Protein AF-A0A8C9G1J8-F1 (afdb_monomer)

Structure (mmCIF, N/CA/C/O backbone):
data_AF-A0A8C9G1J8-F1
#
_entry.id   AF-A0A8C9G1J8-F1
#
loop_
_atom_site.group_PDB
_atom_site.id
_atom_site.type_symbol
_atom_site.label_atom_id
_atom_site.label_alt_id
_atom_site.label_comp_id
_atom_site.label_asym_id
_atom_site.label_entity_id
_atom_site.label_seq_id
_atom_site.pdbx_PDB_ins_code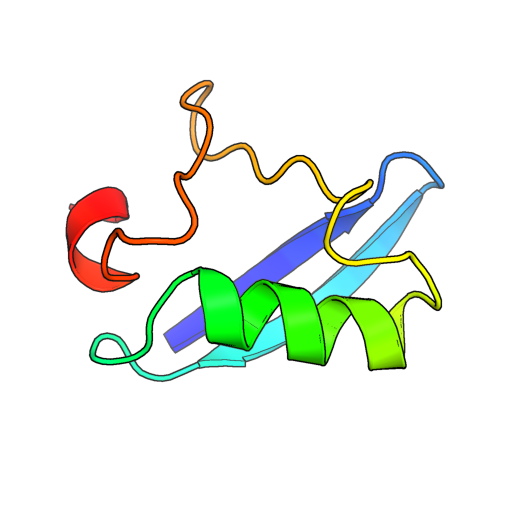
_atom_site.Cartn_x
_atom_site.Cartn_y
_atom_site.Cartn_z
_atom_site.occupancy
_atom_site.B_iso_or_equiv
_atom_site.auth_seq_id
_atom_site.auth_comp_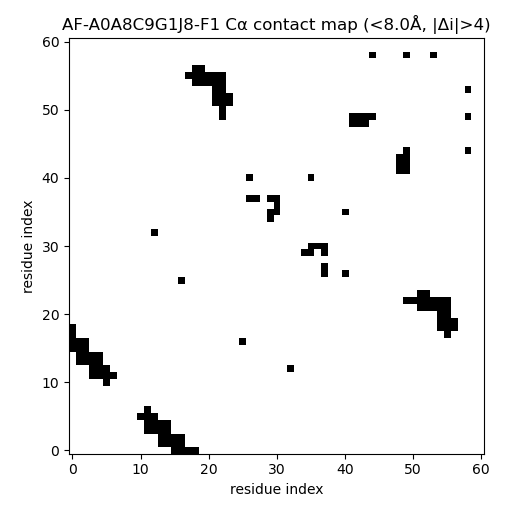id
_atom_site.auth_asym_id
_atom_site.auth_atom_id
_atom_site.pdbx_PDB_model_num
ATOM 1 N N . MET A 1 1 ? 14.507 2.213 -0.294 1.00 80.00 1 MET A N 1
ATOM 2 C CA . MET A 1 1 ? 13.721 3.439 -0.032 1.00 80.00 1 MET A CA 1
ATOM 3 C C . MET A 1 1 ? 12.910 3.205 1.234 1.00 80.00 1 MET A C 1
ATOM 5 O O . MET A 1 1 ? 12.434 2.092 1.422 1.00 80.00 1 MET A O 1
ATOM 9 N N . LEU A 1 2 ? 12.809 4.186 2.130 1.00 82.44 2 LEU A N 1
ATOM 10 C CA . LEU A 1 2 ? 11.988 4.058 3.337 1.00 82.44 2 LEU A CA 1
ATOM 11 C C . LEU A 1 2 ? 10.632 4.716 3.081 1.00 82.44 2 LEU A C 1
ATOM 13 O O . LEU A 1 2 ? 10.585 5.866 2.649 1.00 82.44 2 LEU A O 1
ATOM 17 N N . LEU A 1 3 ? 9.551 3.984 3.325 1.00 82.81 3 LEU A N 1
ATOM 18 C CA . LEU A 1 3 ? 8.190 4.495 3.240 1.00 82.81 3 LEU A CA 1
ATOM 19 C C . LEU A 1 3 ? 7.551 4.489 4.618 1.00 82.81 3 LEU A C 1
ATOM 21 O O . LEU A 1 3 ? 7.508 3.457 5.282 1.00 82.81 3 LEU A O 1
ATOM 25 N N . THR A 1 4 ? 6.998 5.630 5.007 1.00 85.31 4 THR A N 1
ATOM 26 C CA . THR A 1 4 ? 6.187 5.745 6.216 1.00 85.31 4 THR A CA 1
ATOM 27 C C . THR A 1 4 ? 4.723 5.710 5.819 1.00 85.31 4 THR A C 1
ATOM 29 O O . THR A 1 4 ? 4.253 6.554 5.054 1.00 85.31 4 THR A O 1
ATOM 32 N N . VAL A 1 5 ? 3.998 4.722 6.329 1.00 84.19 5 VAL A N 1
ATOM 33 C CA . VAL A 1 5 ? 2.565 4.564 6.100 1.00 84.19 5 VAL A CA 1
ATOM 34 C C . VAL A 1 5 ? 1.838 4.929 7.382 1.00 84.19 5 VAL A C 1
ATOM 36 O O . VAL A 1 5 ? 2.070 4.328 8.431 1.00 84.19 5 VAL A O 1
ATOM 39 N N . LYS A 1 6 ? 0.948 5.918 7.285 1.00 85.81 6 LYS A N 1
ATOM 40 C CA . LYS A 1 6 ? 0.092 6.357 8.385 1.00 85.81 6 LYS A CA 1
ATOM 41 C C . LYS A 1 6 ? -1.306 5.784 8.205 1.00 85.81 6 LYS A C 1
ATOM 43 O O . LYS A 1 6 ? -2.007 6.121 7.253 1.00 85.81 6 LYS A O 1
ATOM 48 N N . ALA A 1 7 ? -1.698 4.900 9.110 1.00 82.94 7 ALA A N 1
ATOM 49 C CA . ALA A 1 7 ? -3.046 4.367 9.171 1.00 82.94 7 ALA A CA 1
ATOM 50 C C . ALA A 1 7 ? -3.994 5.376 9.837 1.00 82.94 7 ALA A C 1
ATOM 52 O O . ALA A 1 7 ? -3.613 6.109 10.750 1.00 82.94 7 ALA A O 1
ATOM 53 N N . LEU A 1 8 ? -5.266 5.355 9.428 1.00 77.81 8 LEU A N 1
ATOM 54 C CA . LEU A 1 8 ? -6.326 6.207 9.990 1.00 77.81 8 LEU A CA 1
ATOM 55 C C . LEU A 1 8 ? -6.567 5.966 11.488 1.00 77.81 8 LEU A C 1
ATOM 57 O O . LEU A 1 8 ? -7.062 6.840 12.184 1.00 77.81 8 LEU A O 1
ATOM 61 N N . GLN A 1 9 ? -6.173 4.797 11.990 1.00 76.88 9 GLN A N 1
ATOM 62 C CA . GLN A 1 9 ? -6.265 4.411 13.400 1.00 76.88 9 GLN A CA 1
ATOM 63 C C . GLN A 1 9 ? -5.157 5.043 14.269 1.00 76.88 9 GLN A C 1
ATOM 65 O O . GLN A 1 9 ? -4.972 4.637 15.410 1.00 76.88 9 GLN A O 1
ATOM 70 N N . GLY A 1 10 ? -4.367 5.978 13.725 1.00 81.19 10 GLY A N 1
ATOM 71 C CA . GLY A 1 10 ? -3.245 6.607 14.429 1.00 81.19 10 GLY A CA 1
ATOM 72 C C . GLY A 1 10 ? -1.989 5.735 14.519 1.00 81.19 10 GLY A C 1
ATOM 73 O O . GLY A 1 10 ? -1.042 6.105 15.203 1.00 81.19 10 GLY A O 1
ATOM 74 N N . ARG A 1 11 ? -1.955 4.589 13.827 1.00 82.44 11 ARG A N 1
ATOM 75 C CA . ARG A 1 11 ? -0.766 3.730 13.737 1.00 82.44 11 ARG A CA 1
ATOM 76 C C . ARG A 1 11 ? 0.133 4.188 12.599 1.00 82.44 11 ARG A C 1
ATOM 78 O O . ARG A 1 11 ? -0.335 4.383 11.480 1.00 82.44 11 ARG A O 1
ATOM 85 N N . GLU A 1 12 ? 1.423 4.294 12.867 1.00 87.06 12 GLU A N 1
ATOM 86 C CA . GLU A 1 12 ? 2.443 4.571 11.860 1.00 87.06 12 GLU A CA 1
ATOM 87 C C . GLU A 1 12 ? 3.349 3.347 11.724 1.00 87.06 12 GLU A C 1
ATOM 89 O O . GLU A 1 12 ? 3.706 2.704 12.711 1.00 87.06 12 GLU A O 1
ATOM 94 N N . CYS A 1 13 ? 3.681 2.983 10.489 1.00 85.44 13 CYS A N 1
ATOM 95 C CA . CYS A 1 13 ? 4.605 1.893 10.199 1.00 85.44 13 CYS A CA 1
ATOM 96 C C . CYS A 1 13 ? 5.603 2.328 9.135 1.00 85.44 13 CYS A C 1
ATOM 98 O O . CYS A 1 13 ? 5.225 2.839 8.079 1.00 85.44 13 CYS A O 1
ATOM 100 N N . SER A 1 14 ? 6.876 2.073 9.413 1.00 87.56 14 SER A N 1
ATOM 101 C CA . SER A 1 14 ? 7.976 2.311 8.488 1.00 87.56 14 SER A CA 1
ATOM 102 C C . SER A 1 14 ? 8.318 1.004 7.779 1.00 87.56 14 SER A C 1
ATOM 104 O O . SER A 1 14 ? 8.641 0.007 8.425 1.00 87.56 14 SER A O 1
ATOM 106 N N . LEU A 1 15 ? 8.232 1.001 6.453 1.00 86.38 15 LEU A N 1
ATOM 107 C CA . LEU A 1 15 ? 8.521 -0.146 5.597 1.00 86.38 15 LEU A CA 1
ATOM 108 C C . LEU A 1 15 ? 9.677 0.191 4.666 1.00 86.38 15 LEU A C 1
ATOM 110 O O . LEU A 1 15 ? 9.693 1.233 4.007 1.00 86.38 15 LEU A O 1
ATOM 114 N N . GLN A 1 16 ? 10.651 -0.707 4.607 1.00 85.81 16 GLN A N 1
ATOM 115 C CA . GLN A 1 16 ? 11.801 -0.568 3.733 1.00 85.81 16 GLN A CA 1
ATOM 116 C C . GLN A 1 16 ? 11.514 -1.335 2.444 1.00 85.81 16 GLN A C 1
ATOM 118 O O . GLN A 1 16 ? 11.370 -2.551 2.467 1.00 85.81 16 GLN A O 1
ATOM 123 N N . VAL A 1 17 ? 11.394 -0.609 1.335 1.00 82.19 17 VAL A N 1
ATOM 124 C CA . VAL A 1 17 ? 11.007 -1.170 0.035 1.00 82.19 17 VAL A CA 1
ATOM 125 C C . VAL A 1 17 ? 11.962 -0.748 -1.068 1.00 82.19 17 VAL A C 1
ATOM 127 O O . VAL A 1 17 ? 12.625 0.300 -1.004 1.00 82.19 17 VAL A O 1
ATOM 130 N N . SER A 1 18 ? 12.022 -1.563 -2.107 1.00 85.94 18 SER A N 1
ATOM 131 C CA . SER A 1 18 ? 12.812 -1.304 -3.302 1.00 85.94 18 SER A CA 1
ATOM 132 C C . SER A 1 18 ? 12.007 -0.480 -4.316 1.00 85.94 18 SER A C 1
ATOM 134 O O . SER A 1 18 ? 10.812 -0.699 -4.487 1.00 85.94 18 SER A O 1
ATOM 136 N N . PRO A 1 19 ? 12.629 0.455 -5.057 1.00 77.31 19 PRO A N 1
ATOM 137 C CA . PRO A 1 19 ? 11.926 1.272 -6.058 1.00 77.31 19 PRO A CA 1
ATOM 138 C C . PRO A 1 19 ? 11.330 0.444 -7.214 1.00 77.31 19 PRO A C 1
ATOM 140 O O . PRO A 1 19 ? 10.416 0.901 -7.899 1.00 77.31 19 PRO A O 1
ATOM 143 N N . GLN A 1 20 ? 11.839 -0.775 -7.403 1.00 81.25 20 GLN A N 1
ATOM 144 C CA . GLN A 1 20 ? 11.399 -1.746 -8.404 1.00 81.25 20 GLN A CA 1
ATOM 145 C C . GLN A 1 20 ? 10.212 -2.601 -7.926 1.00 81.25 20 GLN A C 1
ATOM 147 O O . GLN A 1 20 ? 9.616 -3.325 -8.722 1.00 81.25 20 GLN A O 1
ATOM 152 N N . GLU A 1 2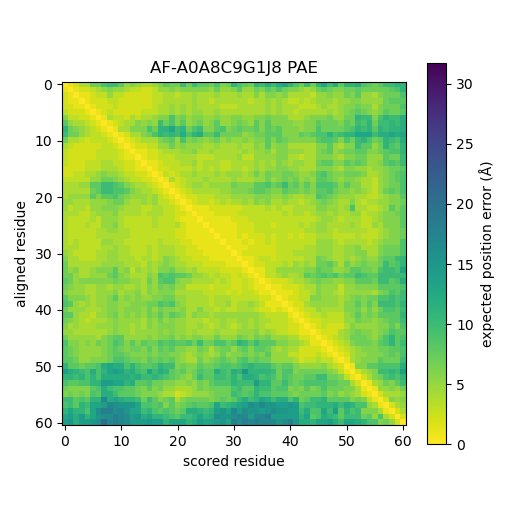1 ? 9.850 -2.535 -6.641 1.00 83.75 21 GLU A N 1
ATOM 153 C CA . GLU A 1 21 ? 8.690 -3.254 -6.125 1.00 83.75 21 GLU A CA 1
ATOM 154 C C . GLU A 1 21 ? 7.375 -2.586 -6.544 1.00 83.75 21 GLU A C 1
ATOM 156 O O . GLU A 1 21 ? 7.291 -1.398 -6.882 1.00 83.75 21 GLU A O 1
ATOM 161 N N . ARG A 1 22 ? 6.314 -3.394 -6.528 1.00 85.06 22 ARG A N 1
ATOM 162 C CA . ARG A 1 22 ? 4.949 -2.968 -6.845 1.00 85.06 22 ARG A CA 1
ATOM 163 C C . ARG A 1 22 ? 4.226 -2.522 -5.581 1.00 85.06 22 ARG A C 1
ATOM 165 O O . ARG A 1 22 ? 4.449 -3.068 -4.501 1.00 85.06 22 ARG A O 1
ATOM 172 N N . VAL A 1 23 ? 3.264 -1.614 -5.739 1.00 84.44 23 VAL A N 1
ATOM 173 C CA . VAL A 1 23 ? 2.361 -1.194 -4.652 1.00 84.44 23 VAL A CA 1
ATOM 174 C C . VAL A 1 23 ? 1.611 -2.389 -4.037 1.00 84.44 23 VAL A C 1
ATOM 176 O O . VAL A 1 23 ? 1.318 -2.386 -2.844 1.00 84.44 23 VAL A O 1
ATOM 179 N N . TRP A 1 24 ? 1.342 -3.446 -4.810 1.00 84.25 24 TRP A N 1
ATOM 180 C CA . TRP A 1 24 ? 0.770 -4.692 -4.288 1.00 84.25 24 TRP A CA 1
ATOM 181 C C . TRP A 1 24 ? 1.609 -5.345 -3.173 1.00 84.25 24 TRP A C 1
ATOM 183 O O . TRP A 1 24 ? 1.055 -5.740 -2.149 1.00 84.25 24 TRP A O 1
ATOM 193 N N . ALA A 1 25 ? 2.935 -5.415 -3.335 1.00 86.06 25 ALA A N 1
ATOM 194 C CA . ALA A 1 25 ? 3.823 -6.025 -2.340 1.00 86.06 25 ALA A CA 1
ATOM 195 C C . ALA A 1 25 ? 3.788 -5.249 -1.011 1.00 86.06 25 ALA A C 1
ATOM 197 O O . ALA A 1 25 ? 3.706 -5.841 0.066 1.00 86.06 25 ALA A O 1
ATOM 198 N N . LEU A 1 26 ? 3.726 -3.914 -1.095 1.00 85.38 26 LEU A N 1
ATOM 199 C CA . LEU A 1 26 ? 3.504 -3.035 0.056 1.00 85.38 26 LEU A CA 1
ATOM 200 C C . LEU A 1 26 ? 2.199 -3.347 0.784 1.00 85.38 26 LEU A C 1
ATOM 202 O O . LEU A 1 26 ? 2.188 -3.406 2.010 1.00 85.38 26 LEU A O 1
ATOM 206 N N . LYS A 1 27 ? 1.104 -3.562 0.046 1.00 85.50 27 LYS A N 1
ATOM 207 C CA . LYS A 1 27 ? -0.193 -3.884 0.654 1.00 85.50 27 LYS A CA 1
ATOM 208 C C . LYS A 1 27 ? -0.162 -5.206 1.418 1.00 85.50 27 LYS A C 1
ATOM 210 O O . LYS A 1 27 ? -0.729 -5.293 2.504 1.00 85.50 27 LYS A O 1
ATOM 215 N N . GLN A 1 28 ? 0.531 -6.218 0.895 1.00 87.62 28 GLN A N 1
ATOM 216 C CA . GLN A 1 28 ? 0.716 -7.476 1.625 1.00 87.62 28 GLN A CA 1
ATOM 217 C C . GLN A 1 28 ? 1.538 -7.280 2.901 1.00 87.62 28 GLN A C 1
ATOM 219 O O . GLN A 1 28 ? 1.105 -7.697 3.969 1.00 87.62 28 GLN A O 1
ATOM 224 N N . GLN A 1 29 ? 2.675 -6.584 2.821 1.00 87.25 29 GLN A N 1
ATOM 225 C CA . GLN A 1 29 ? 3.500 -6.280 3.997 1.00 87.25 29 GLN A CA 1
ATOM 22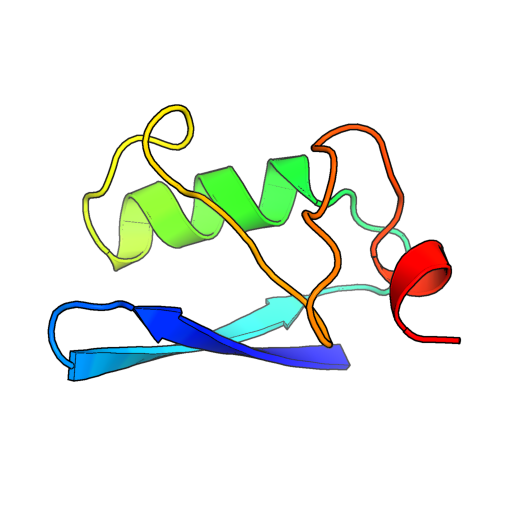6 C C . GLN A 1 29 ? 2.716 -5.494 5.059 1.00 87.25 29 GLN A C 1
ATOM 228 O O . GLN A 1 29 ? 2.788 -5.795 6.249 1.00 87.25 29 GLN A O 1
ATOM 233 N N . LEU A 1 30 ? 1.925 -4.508 4.634 1.00 85.56 30 LEU A N 1
ATOM 234 C CA . LEU A 1 30 ? 1.047 -3.751 5.521 1.00 85.56 30 LEU A CA 1
ATOM 235 C C . LEU A 1 30 ? -0.060 -4.614 6.116 1.00 85.56 30 LEU A C 1
ATOM 237 O O . LEU A 1 30 ? -0.448 -4.373 7.253 1.00 85.56 30 LEU A O 1
ATOM 241 N N . ALA A 1 31 ? -0.579 -5.593 5.372 1.00 86.50 31 ALA A N 1
ATOM 242 C CA . ALA A 1 31 ? -1.637 -6.462 5.870 1.00 86.50 31 ALA A CA 1
ATOM 243 C C . ALA A 1 31 ? -1.143 -7.306 7.041 1.00 86.50 31 ALA A C 1
ATOM 245 O O . ALA A 1 31 ? -1.823 -7.367 8.059 1.00 86.50 31 ALA A O 1
ATOM 246 N N . GLU A 1 32 ? 0.078 -7.828 6.948 1.00 87.06 32 GLU A N 1
ATOM 247 C CA . GLU A 1 32 ? 0.729 -8.554 8.041 1.00 87.06 32 GLU A CA 1
ATOM 248 C C . GLU A 1 32 ? 1.014 -7.646 9.249 1.00 87.06 32 GLU A C 1
ATOM 250 O O . GLU A 1 32 ? 0.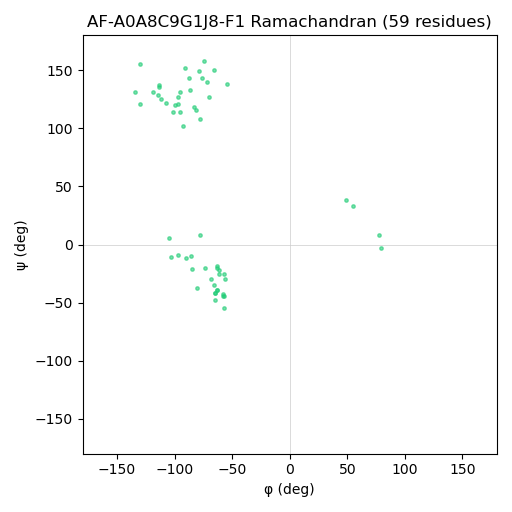799 -8.035 10.394 1.00 87.06 32 GLU A O 1
ATOM 255 N N . ARG A 1 33 ? 1.478 -6.408 9.018 1.00 85.06 33 ARG A N 1
ATOM 256 C CA . ARG A 1 33 ? 1.899 -5.498 10.104 1.00 85.06 33 ARG A CA 1
ATOM 257 C C . ARG A 1 33 ? 0.751 -4.770 10.795 1.00 85.06 33 ARG A C 1
ATOM 259 O O . ARG A 1 33 ? 0.812 -4.533 11.997 1.00 85.06 33 ARG A O 1
ATOM 266 N N . LEU A 1 34 ? -0.266 -4.368 10.040 1.00 82.69 34 LEU A N 1
ATOM 267 C CA . LEU A 1 34 ? -1.424 -3.636 10.554 1.00 82.69 34 LEU A CA 1
ATOM 268 C C . LEU 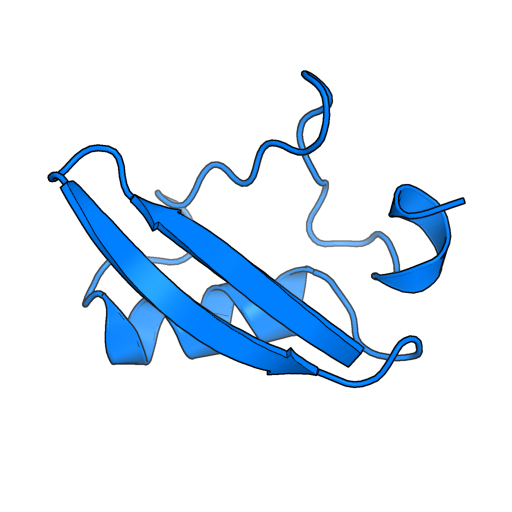A 1 34 ? -2.615 -4.558 10.837 1.00 82.69 34 LEU A C 1
ATOM 270 O O . LEU A 1 34 ? -3.594 -4.089 11.413 1.00 82.69 34 LEU A O 1
ATOM 274 N N . SER A 1 35 ? -2.545 -5.832 10.431 1.00 83.38 35 SER A N 1
ATOM 275 C CA . SER A 1 35 ? -3.667 -6.784 10.447 1.00 83.38 35 SER A CA 1
ATOM 276 C C . SER A 1 35 ? -4.898 -6.263 9.690 1.00 83.38 35 SER A C 1
ATOM 278 O O . SER A 1 35 ? -6.035 -6.541 10.063 1.00 83.38 35 SER A O 1
ATOM 280 N N . VAL A 1 36 ? -4.681 -5.480 8.623 1.00 85.25 36 VAL A N 1
ATOM 281 C CA . VAL A 1 36 ? -5.747 -4.913 7.779 1.00 85.25 36 VAL A CA 1
ATOM 282 C C . VAL A 1 36 ? -5.703 -5.562 6.396 1.00 85.25 36 VAL A C 1
ATOM 284 O O . VAL A 1 36 ? -4.671 -5.455 5.731 1.00 85.25 36 VAL A O 1
ATOM 287 N N . PRO A 1 37 ? -6.801 -6.154 5.898 1.00 86.75 37 PRO A N 1
ATOM 288 C CA . PRO A 1 37 ? -6.840 -6.786 4.584 1.00 86.75 37 PRO A CA 1
ATOM 289 C C . PRO A 1 37 ? -6.383 -5.844 3.457 1.00 86.75 37 PRO A C 1
ATOM 291 O O . PRO A 1 37 ? -6.823 -4.692 3.409 1.00 86.75 37 PRO A O 1
ATOM 294 N N . PRO A 1 38 ? -5.590 -6.313 2.476 1.00 84.94 38 PRO A N 1
ATOM 295 C CA . PRO A 1 38 ? -5.072 -5.474 1.389 1.00 84.94 38 PRO A CA 1
ATOM 296 C C . PRO A 1 38 ? -6.182 -4.862 0.515 1.00 84.94 38 PRO A C 1
ATOM 298 O O . PRO A 1 38 ? -6.002 -3.787 -0.060 1.00 84.94 38 PRO A O 1
ATOM 301 N N . ALA A 1 39 ? -7.351 -5.508 0.455 1.00 84.38 39 ALA A N 1
ATOM 302 C CA . ALA A 1 39 ? -8.546 -4.991 -0.213 1.00 84.38 39 ALA A CA 1
ATOM 303 C C . ALA A 1 39 ? -9.162 -3.773 0.505 1.00 84.38 39 ALA A C 1
ATOM 305 O O . ALA A 1 39 ? -9.742 -2.903 -0.141 1.00 84.38 39 ALA A O 1
ATOM 306 N N . GLN A 1 40 ? -9.007 -3.686 1.830 1.00 83.25 40 GLN A N 1
ATOM 307 C CA . GLN A 1 40 ? -9.483 -2.567 2.650 1.00 83.25 40 GLN A CA 1
ATOM 308 C C . GLN A 1 40 ? -8.434 -1.452 2.785 1.00 83.25 40 GLN A C 1
ATOM 310 O O . GLN A 1 40 ? -8.749 -0.340 3.208 1.00 83.25 40 GLN A O 1
ATOM 315 N N . GLN A 1 41 ? -7.188 -1.711 2.382 1.00 80.81 41 GLN A N 1
ATOM 316 C CA . GLN A 1 41 ? -6.122 -0.717 2.392 1.00 80.81 41 GLN A CA 1
ATOM 317 C C . GLN A 1 41 ? -6.242 0.250 1.207 1.00 80.81 41 GLN A C 1
ATOM 319 O O . GLN A 1 41 ? -5.932 -0.075 0.050 1.00 80.81 41 GLN A O 1
ATOM 324 N N . ARG A 1 42 ? -6.631 1.490 1.517 1.00 83.44 42 ARG A N 1
ATOM 325 C CA . ARG A 1 42 ? -6.551 2.632 0.598 1.00 83.44 42 ARG A CA 1
ATOM 326 C C . ARG A 1 42 ? -5.237 3.371 0.807 1.00 83.44 42 ARG A C 1
ATOM 328 O O . ARG A 1 42 ? -5.087 4.143 1.746 1.00 83.44 42 ARG A O 1
ATOM 335 N N . LEU A 1 43 ? -4.293 3.125 -0.093 1.00 80.69 43 LEU A N 1
ATOM 336 C CA . LEU A 1 43 ? -3.035 3.856 -0.137 1.00 80.69 43 LEU A CA 1
ATOM 337 C C . LEU A 1 43 ? -3.239 5.162 -0.909 1.00 80.69 43 LEU A C 1
ATOM 339 O O . LEU A 1 43 ? -3.584 5.136 -2.091 1.00 80.69 43 LEU A O 1
ATOM 343 N N . LEU A 1 44 ? -3.021 6.289 -0.236 1.00 82.50 44 LEU A N 1
ATOM 344 C CA . LEU A 1 44 ? -3.000 7.617 -0.840 1.00 82.50 44 LEU A CA 1
ATOM 345 C C . LEU A 1 44 ? -1.588 8.189 -0.758 1.00 82.50 44 LEU A C 1
ATOM 347 O O . LEU A 1 44 ? -0.960 8.159 0.299 1.00 82.50 44 LEU A O 1
ATOM 351 N N . TYR A 1 45 ? -1.124 8.770 -1.856 1.00 79.06 45 TYR A N 1
ATOM 352 C CA . TYR A 1 45 ? 0.116 9.528 -1.897 1.00 79.06 45 TYR A CA 1
ATOM 353 C C . TYR A 1 45 ? -0.134 10.880 -2.558 1.00 79.06 45 TYR A C 1
ATOM 355 O O . TYR A 1 45 ? -0.608 10.937 -3.690 1.00 79.06 45 TYR A O 1
ATOM 363 N N . ARG A 1 46 ? 0.139 11.979 -1.837 1.00 81.06 46 ARG A N 1
ATOM 364 C CA . ARG A 1 46 ? -0.102 13.360 -2.309 1.00 81.06 46 ARG A CA 1
ATOM 365 C C . ARG A 1 46 ? -1.512 13.574 -2.896 1.00 81.06 46 ARG A C 1
ATOM 367 O O . ARG A 1 46 ? -1.678 14.238 -3.911 1.00 81.06 46 ARG A O 1
ATOM 374 N N . GLY A 1 47 ? -2.529 12.956 -2.292 1.00 79.44 47 GLY A N 1
ATOM 375 C CA . GLY A 1 47 ? -3.916 13.030 -2.769 1.00 79.44 47 GLY A CA 1
ATOM 376 C C . GLY A 1 47 ? -4.257 12.121 -3.959 1.00 79.44 47 GLY A C 1
ATOM 377 O O . GLY A 1 47 ? -5.421 12.048 -4.339 1.00 79.44 47 GLY A O 1
ATOM 378 N N . LYS A 1 48 ? -3.294 11.379 -4.523 1.00 81.62 48 LYS A N 1
ATOM 379 C CA . LYS A 1 48 ? -3.541 10.361 -5.554 1.00 81.62 48 LYS A CA 1
ATOM 380 C C . LYS A 1 48 ? -3.667 8.977 -4.929 1.00 81.62 48 LYS A C 1
ATOM 382 O O . LYS A 1 48 ? -2.823 8.559 -4.136 1.00 81.62 48 LYS A O 1
ATOM 387 N N . ALA A 1 49 ? -4.717 8.253 -5.305 1.00 79.62 49 ALA A N 1
ATOM 388 C CA . ALA A 1 49 ? -4.870 6.854 -4.933 1.00 79.62 49 ALA A CA 1
ATOM 389 C C . ALA A 1 49 ? -3.837 6.002 -5.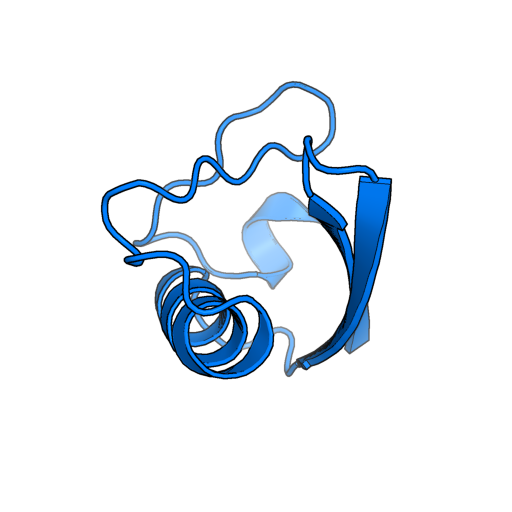684 1.00 79.62 49 ALA A C 1
ATOM 391 O O . ALA A 1 49 ? -3.741 6.062 -6.911 1.00 79.62 49 ALA A O 1
ATOM 392 N N . LEU A 1 50 ? -3.069 5.203 -4.946 1.00 79.88 50 LEU A N 1
ATOM 393 C CA . LEU A 1 50 ? -2.087 4.299 -5.532 1.00 79.88 50 LEU A CA 1
ATOM 394 C C . LEU A 1 50 ? -2.785 3.022 -6.017 1.00 79.88 50 LEU A C 1
ATOM 396 O O . LEU A 1 50 ? -3.314 2.238 -5.221 1.00 79.88 50 LEU A O 1
ATOM 400 N N . ALA A 1 51 ? -2.765 2.798 -7.331 1.00 74.94 51 ALA A N 1
ATOM 4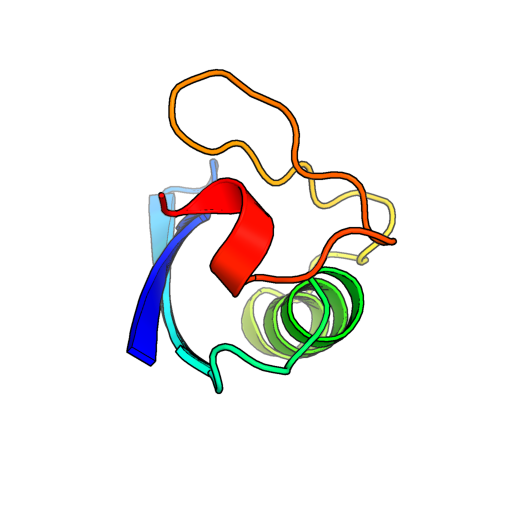01 C CA . ALA A 1 51 ? -3.202 1.542 -7.931 1.00 74.94 51 ALA A CA 1
ATOM 402 C C . ALA A 1 51 ? -2.184 0.427 -7.635 1.00 74.94 51 ALA A C 1
ATOM 404 O O . ALA A 1 51 ? -0.974 0.643 -7.699 1.00 74.94 51 ALA A O 1
ATOM 405 N N . GLY A 1 52 ? -2.667 -0.783 -7.328 1.00 67.69 52 GLY A N 1
ATOM 406 C CA . GLY A 1 52 ? -1.812 -1.924 -6.960 1.00 67.69 52 GLY A CA 1
ATOM 407 C C . GLY A 1 52 ? -0.866 -2.397 -8.072 1.00 67.69 52 GLY A C 1
ATOM 408 O O . GLY A 1 52 ? 0.122 -3.071 -7.787 1.00 67.69 52 GLY A O 1
ATOM 409 N N . THR A 1 53 ? -1.152 -2.021 -9.319 1.00 71.88 53 THR A N 1
ATOM 410 C CA . THR A 1 53 ? -0.377 -2.367 -10.517 1.00 71.88 53 THR A CA 1
ATOM 411 C C . THR A 1 53 ? 0.803 -1.433 -10.771 1.00 71.88 53 THR A C 1
ATOM 413 O O . THR A 1 53 ? 1.747 -1.829 -11.454 1.00 71.88 53 THR A O 1
ATOM 416 N N . SER A 1 54 ? 0.789 -0.219 -10.217 1.00 73.50 54 SER A N 1
ATOM 417 C CA . SER A 1 54 ? 1.853 0.753 -10.446 1.00 73.50 54 SER A CA 1
ATOM 418 C C . SER A 1 54 ? 3.108 0.406 -9.644 1.00 73.50 54 SER A C 1
ATOM 420 O O . SER A 1 54 ? 3.045 -0.062 -8.502 1.00 73.50 54 SER A O 1
ATOM 422 N N . LEU A 1 55 ? 4.272 0.659 -10.247 1.00 76.69 55 LEU A N 1
ATOM 423 C CA . LEU A 1 55 ? 5.549 0.596 -9.542 1.00 76.69 55 LEU A CA 1
ATOM 424 C C . LEU A 1 55 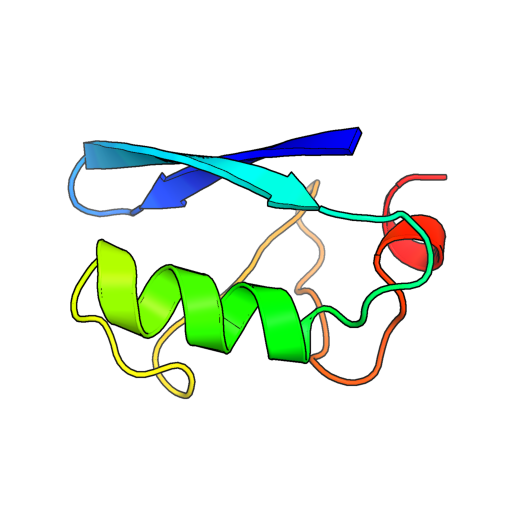? 5.610 1.684 -8.473 1.00 76.69 55 LEU A C 1
ATOM 426 O O . LEU A 1 55 ? 5.046 2.772 -8.636 1.00 76.69 55 LEU A O 1
ATOM 430 N N . ILE A 1 56 ? 6.351 1.402 -7.405 1.00 77.44 56 ILE A N 1
ATOM 431 C CA . ILE A 1 56 ? 6.640 2.382 -6.358 1.00 77.44 56 ILE A CA 1
ATOM 432 C C . ILE A 1 56 ? 7.311 3.592 -7.011 1.00 77.44 56 ILE A C 1
ATOM 434 O O . ILE A 1 56 ? 6.744 4.680 -6.975 1.00 77.44 56 ILE A O 1
ATOM 438 N N . THR A 1 57 ? 8.408 3.409 -7.757 1.00 72.25 57 THR A N 1
ATOM 439 C CA . THR A 1 57 ? 9.145 4.536 -8.363 1.00 72.25 57 THR A CA 1
ATOM 440 C C . THR A 1 57 ? 8.319 5.435 -9.292 1.00 72.25 57 THR A C 1
ATOM 442 O O . THR A 1 57 ? 8.669 6.600 -9.458 1.00 72.25 57 THR A O 1
ATOM 445 N N . ALA A 1 58 ? 7.240 4.923 -9.896 1.00 62.22 58 ALA A N 1
ATOM 446 C CA . ALA A 1 58 ? 6.403 5.683 -10.824 1.00 62.22 58 ALA A CA 1
ATOM 447 C C . ALA A 1 58 ? 5.527 6.731 -10.117 1.00 62.22 58 ALA A C 1
ATOM 449 O O . ALA A 1 58 ? 5.074 7.675 -10.754 1.00 62.22 58 ALA A O 1
ATOM 450 N N . ASN A 1 59 ? 5.293 6.574 -8.811 1.00 58.78 59 ASN A N 1
ATOM 451 C CA . ASN A 1 59 ? 4.425 7.461 -8.037 1.00 58.78 59 ASN A CA 1
ATOM 452 C C . ASN A 1 59 ? 5.188 8.466 -7.157 1.00 58.78 59 ASN A C 1
ATOM 454 O O . ASN A 1 59 ? 4.562 9.382 -6.632 1.00 58.78 59 ASN A O 1
ATOM 458 N N . TYR A 1 60 ? 6.510 8.309 -6.996 1.00 60.31 60 TYR A N 1
ATOM 459 C CA . TYR A 1 60 ? 7.363 9.184 -6.171 1.00 60.31 60 TYR A CA 1
ATOM 460 C C . TYR A 1 60 ? 8.240 10.158 -6.985 1.00 60.31 60 TYR A C 1
ATOM 462 O O . TYR A 1 60 ? 9.072 10.838 -6.385 1.00 60.31 60 TYR A O 1
ATOM 470 N N . ARG A 1 61 ? 8.084 10.222 -8.316 1.00 53.03 61 ARG A N 1
ATOM 471 C CA . ARG A 1 61 ? 8.685 11.276 -9.155 1.00 53.03 61 ARG A CA 1
ATOM 472 C C . ARG A 1 61 ? 7.810 12.524 -9.190 1.00 53.03 61 ARG A C 1
ATOM 474 O O . ARG A 1 61 ? 6.569 12.372 -9.226 1.00 53.03 61 ARG A O 1
#

pLDDT: mean 80.68, std 7.25, range [53.03, 87.62]

Organism: Pavo cristatus (NCBI:txid9049)

Solvent-accessible surface area (backbone atoms only — not comparable to full-atom values): 3807 Å² total; per-residue (Å²): 88,81,42,77,46,76,46,95,86,76,48,73,47,80,45,82,45,58,58,85,40,40,41,44,60,53,35,53,54,45,20,71,74,69,73,43,57,51,89,76,58,80,52,68,56,99,89,40,75,62,55,54,84,42,44,44,51,74,73,76,110

Sequence (61 aa):
MLLTVKALQGRECSLQVSPQERVWALKQQLAERLSVPPAQQRLLYRGKALAGTSLITANYR

Foldseek 3Di:
DWDWDQDPVRDIDIDDDDQQDFLLVVLVVCCVVVVDHSVRDFDDDPNDTGDRGDGNNVRPD

Radius of gyration: 10.71 Å; Cα contacts (8 Å, |Δi|>4): 69; chains: 1; bounding box: 23×22×25 Å

Mean predicted aligned error: 5.63 Å

InterPro domains:
  IPR000626 Ubiquitin-like domain [PF00240] (3-51)
  IPR000626 Ubiquitin-like domain [PS50053] (1-50)
  IPR000626 Ubiquitin-like domain [SM00213] (1-61)
  IPR029071 Ubiquitin-like domain superfamily [SSF54236] (1-53)
  IPR047154 Ubiquitin-like protein 4A-like [PTHR46555] (1-52)

Secondary structure (DSSP, 8-state):
-EEEEE-TTS-EEEEE--TTSBHHHHHHHHHHHH---TTT---EETTEE--TTSBHHHH--

Nearest PDB structures (foldseek):
  4pij-assembly2_B  TM=9.658E-01  e=2.254E-05  Homo sapiens
  5oe7-assembly1_B  TM=9.430E-01  e=2.254E-05  Homo sapiens
  4nqk-assembly1_I  TM=9.344E-01  e=2.254E-05  Homo sapiens
  1ogw-assembly1_A  TM=9.425E-01  e=3.905E-05  Homo sapiens
  6j62-assembly1_A  TM=9.377E-01  e=8.033E-04  Mus musculus